Protein AF-A0A957TG80-F1 (afdb_monomer_lite)

Foldseek 3Di:
DAFQDQDWDWDWDWADDPPAQWTKIKIKTWPGAHHGFDWDWDDDPVQQKIKIFRQGGPAKTWIKMKMWIGGPVDIFIWIDTRDIAGNQKMKIDRHRVCPDQDPQADWIFMDRRVPPDGPDIDGTDGPD

Secondary structure (DSSP, 8-state):
-B-SSS---EEEEEE--TTSSEEEEEEEEEEE--TT-EEEEEEETTTTEEEEEEEE-SS-EEEEEEEEEEESS-EEEEEEEEEEE-TT-EEEEE-TT-----TT-EEEEEESSSSSS--EEEEEEE--

Radius of gyration: 14.53 Å; chains: 1; bounding box: 36×28×38 Å

Sequence (128 aa):
YETQADESPNIVIGVENPNAEADYYFEVQGADIQGGGIITVYLDTKAGDLLINAEQLNNEGFFNFYLSRITNDAEEEFSAEDIALQEGAIVYINYAEWTNANPNGMYFGVDLDGDGNIDDEYVVDDSQ

Structure (mmCIF, N/CA/C/O backbone):
data_AF-A0A957TG80-F1
#
_entry.id   AF-A0A957TG80-F1
#
loop_
_atom_site.group_PDB
_atom_site.id
_atom_site.type_symbol
_atom_site.label_atom_id
_atom_site.label_alt_id
_atom_site.label_comp_id
_atom_site.label_asym_id
_atom_site.label_entity_id
_atom_site.label_seq_id
_atom_site.pdbx_PDB_ins_code
_atom_site.Cartn_x
_atom_site.Cartn_y
_atom_site.Cartn_z
_atom_site.occupancy
_atom_site.B_iso_or_equiv
_atom_site.auth_seq_id
_atom_site.auth_comp_id
_atom_site.auth_asym_id
_atom_site.auth_atom_id
_atom_site.pdbx_PDB_model_num
ATOM 1 N N . TYR A 1 1 ? -10.423 8.706 2.742 1.00 68.69 1 TYR A N 1
ATOM 2 C CA . TYR A 1 1 ? -11.823 8.263 2.587 1.00 68.69 1 TYR A CA 1
ATOM 3 C C . TYR A 1 1 ? -12.456 8.265 3.966 1.00 68.69 1 TYR A C 1
ATOM 5 O O . TYR A 1 1 ? -11.790 7.849 4.902 1.00 68.69 1 TYR A O 1
ATOM 13 N N . GLU A 1 2 ? -13.684 8.764 4.099 1.00 68.44 2 GLU A N 1
ATOM 14 C CA . GLU A 1 2 ? -14.430 8.783 5.364 1.00 68.44 2 GLU A CA 1
ATOM 15 C C . GLU A 1 2 ? -15.841 8.255 5.090 1.00 68.44 2 GLU A C 1
ATOM 17 O O . GLU A 1 2 ? -16.511 8.737 4.173 1.00 68.44 2 GLU A O 1
ATOM 22 N N . THR A 1 3 ? -16.294 7.273 5.868 1.00 66.56 3 THR A N 1
ATOM 23 C CA . THR A 1 3 ? -17.663 6.748 5.797 1.00 66.56 3 THR A CA 1
ATOM 24 C C . THR A 1 3 ? -18.209 6.497 7.193 1.00 66.56 3 THR A C 1
ATOM 26 O O . THR A 1 3 ? -17.470 6.165 8.112 1.00 66.56 3 THR A O 1
ATOM 29 N N . GLN A 1 4 ? -19.518 6.659 7.354 1.00 70.75 4 GLN A N 1
ATOM 30 C CA . GLN A 1 4 ? -20.239 6.337 8.591 1.00 70.75 4 GLN A CA 1
ATOM 31 C C . GLN A 1 4 ? -20.972 4.989 8.491 1.00 70.75 4 GLN A C 1
ATOM 33 O O . GLN A 1 4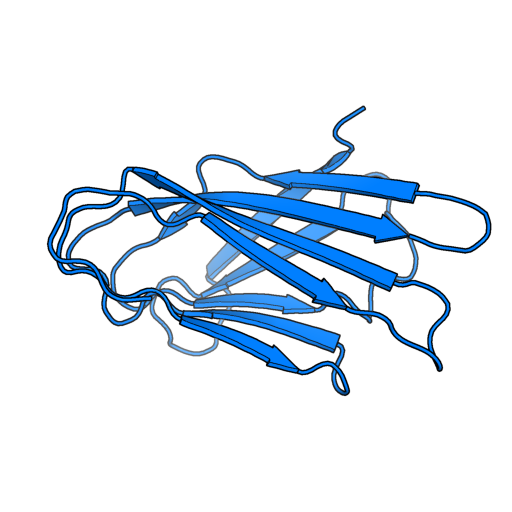 ? -21.592 4.557 9.458 1.00 70.75 4 GLN A O 1
ATOM 38 N N . ALA A 1 5 ? -20.949 4.355 7.315 1.00 71.88 5 ALA A N 1
ATOM 39 C CA . ALA A 1 5 ? -21.467 3.010 7.113 1.00 71.88 5 ALA A CA 1
ATOM 40 C C . ALA A 1 5 ? -20.385 1.978 7.446 1.00 71.88 5 ALA A C 1
ATOM 42 O O . ALA A 1 5 ? -19.199 2.265 7.286 1.00 71.88 5 ALA A O 1
ATOM 43 N N . ASP A 1 6 ? -20.798 0.774 7.839 1.00 72.19 6 ASP A N 1
ATOM 44 C CA . ASP A 1 6 ? -19.919 -0.401 7.910 1.00 72.19 6 ASP A CA 1
ATOM 45 C C . ASP A 1 6 ? -19.633 -0.901 6.479 1.00 72.19 6 ASP A C 1
ATOM 47 O O . ASP A 1 6 ? -20.082 -1.966 6.057 1.00 72.19 6 ASP A O 1
ATOM 51 N N . GLU A 1 7 ? -18.973 -0.054 5.688 1.00 72.25 7 GLU A N 1
ATOM 52 C CA . GLU A 1 7 ? -18.558 -0.325 4.316 1.00 72.25 7 GLU A CA 1
ATOM 53 C C . GLU A 1 7 ? -17.050 -0.149 4.192 1.00 72.25 7 GLU A C 1
ATOM 55 O O . GLU A 1 7 ? -16.499 0.934 4.420 1.00 72.25 7 GLU A O 1
ATOM 60 N N . SER A 1 8 ? -16.399 -1.212 3.745 1.00 80.44 8 SER A N 1
ATOM 61 C CA . SER A 1 8 ? -14.980 -1.200 3.451 1.00 80.44 8 SER A CA 1
ATOM 62 C C . SER A 1 8 ? -14.687 -0.423 2.158 1.00 80.44 8 SER A C 1
ATOM 64 O O . SER A 1 8 ? -15.306 -0.701 1.126 1.00 80.44 8 SER A O 1
ATOM 66 N N . PRO A 1 9 ? -13.753 0.546 2.160 1.00 85.19 9 PRO A N 1
ATOM 67 C CA . PRO A 1 9 ? -13.335 1.213 0.937 1.00 85.19 9 PRO A CA 1
ATOM 68 C C . PRO A 1 9 ? -12.618 0.258 -0.018 1.00 85.19 9 PRO A C 1
ATOM 70 O O . PRO A 1 9 ? -11.878 -0.623 0.407 1.00 85.19 9 PRO A O 1
ATOM 73 N N . ASN A 1 10 ? -12.752 0.528 -1.315 1.00 89.88 10 ASN A N 1
ATOM 74 C CA . ASN A 1 10 ? -11.783 0.108 -2.321 1.00 89.88 10 ASN A CA 1
ATOM 75 C C . ASN A 1 10 ? -11.170 1.373 -2.939 1.00 89.88 10 ASN A C 1
ATOM 77 O O . ASN A 1 10 ? -11.878 2.170 -3.564 1.00 89.88 10 ASN A O 1
ATOM 81 N N . ILE A 1 11 ? -9.878 1.590 -2.700 1.00 91.31 11 ILE A N 1
ATOM 82 C CA . ILE A 1 11 ? -9.119 2.725 -3.225 1.00 91.31 11 ILE A CA 1
ATOM 83 C C . ILE A 1 11 ? -8.205 2.205 -4.326 1.00 91.31 11 ILE A C 1
ATOM 85 O O . ILE A 1 11 ? -7.276 1.451 -4.059 1.00 91.31 11 ILE A O 1
ATOM 89 N N . VAL A 1 12 ? -8.451 2.668 -5.549 1.00 93.62 12 VAL A N 1
ATOM 90 C CA . VAL A 1 12 ? -7.681 2.290 -6.735 1.00 93.62 12 VAL A CA 1
ATOM 91 C C . VAL A 1 12 ? -6.856 3.475 -7.218 1.00 93.62 12 VAL A C 1
ATOM 93 O O . VAL A 1 12 ? -7.387 4.580 -7.380 1.00 93.62 12 VAL A O 1
ATOM 96 N N . ILE A 1 13 ? -5.566 3.252 -7.466 1.00 93.12 13 ILE A N 1
ATOM 97 C CA . ILE A 1 13 ? -4.627 4.288 -7.899 1.00 93.12 13 ILE A CA 1
ATOM 98 C C . ILE A 1 13 ? -3.782 3.763 -9.059 1.00 93.12 13 ILE A C 1
ATOM 100 O O . ILE A 1 13 ? -3.039 2.803 -8.906 1.00 93.12 13 ILE A O 1
ATOM 104 N N . GLY A 1 14 ? -3.863 4.430 -10.211 1.00 91.81 14 GLY A N 1
ATOM 105 C CA . GLY A 1 14 ? -2.968 4.197 -11.345 1.00 91.81 14 GLY A CA 1
ATOM 106 C C . GLY A 1 14 ? -1.912 5.295 -11.443 1.00 91.81 14 GLY A C 1
ATOM 107 O O . GLY A 1 14 ? -2.238 6.482 -11.345 1.00 91.81 14 GLY A O 1
ATOM 108 N N . VAL A 1 15 ? -0.660 4.904 -11.654 1.00 89.75 15 VAL A N 1
ATOM 109 C CA . VAL A 1 15 ? 0.498 5.789 -11.776 1.00 89.75 15 VAL A CA 1
ATOM 110 C C . VAL A 1 15 ? 1.209 5.497 -13.088 1.00 89.75 15 VAL A C 1
ATOM 112 O O . VAL A 1 15 ? 1.886 4.483 -13.226 1.00 89.75 15 VAL A O 1
ATOM 115 N N . GLU A 1 16 ? 1.075 6.425 -14.033 1.00 87.62 16 GLU A N 1
ATOM 116 C CA . GLU A 1 16 ? 1.920 6.465 -15.226 1.00 87.62 16 GLU A CA 1
ATOM 117 C C . GLU A 1 16 ? 3.209 7.219 -14.886 1.00 87.62 16 GLU A C 1
ATOM 119 O O . GLU A 1 16 ? 3.163 8.378 -14.449 1.00 87.62 16 GLU A O 1
ATOM 124 N N . ASN A 1 17 ? 4.360 6.584 -15.096 1.00 77.62 17 ASN A N 1
ATOM 125 C CA . ASN A 1 17 ? 5.660 7.190 -14.837 1.00 77.62 17 ASN A CA 1
ATOM 126 C C . ASN A 1 17 ? 6.426 7.400 -16.148 1.00 77.62 17 ASN A C 1
ATOM 128 O O . ASN A 1 17 ? 7.275 6.590 -16.514 1.00 77.62 17 ASN A O 1
ATOM 132 N N . PRO A 1 18 ? 6.253 8.552 -16.826 1.00 74.19 18 PRO A N 1
ATOM 133 C CA . PRO A 1 18 ? 6.839 8.787 -18.150 1.00 74.19 18 PRO A CA 1
ATOM 134 C C . PRO A 1 18 ? 8.377 8.819 -18.170 1.00 74.19 18 PRO A C 1
ATOM 136 O O . PRO A 1 18 ? 8.976 8.847 -19.243 1.00 74.19 18 PRO A O 1
ATOM 139 N N . ASN A 1 19 ? 9.023 8.867 -17.000 1.00 74.31 19 ASN A N 1
ATOM 140 C CA . ASN A 1 19 ? 10.480 8.863 -16.852 1.00 74.31 19 ASN A CA 1
ATOM 141 C C . ASN A 1 19 ? 11.011 7.619 -16.113 1.00 74.31 19 ASN A C 1
ATOM 143 O O . ASN A 1 19 ? 12.187 7.613 -15.749 1.00 74.31 19 ASN A O 1
ATOM 147 N N . ALA A 1 20 ? 10.175 6.609 -15.857 1.00 76.31 20 ALA A N 1
ATOM 148 C CA . ALA A 1 20 ? 10.583 5.345 -15.248 1.00 76.31 20 ALA A CA 1
ATOM 149 C C . ALA A 1 20 ? 10.375 4.178 -16.225 1.00 76.31 20 ALA A C 1
ATOM 151 O O . ALA A 1 20 ? 9.770 4.332 -17.282 1.00 76.31 20 ALA A O 1
ATOM 152 N N . GLU A 1 21 ? 10.911 3.009 -15.878 1.00 82.00 21 GLU A N 1
ATOM 153 C CA . GLU A 1 21 ? 10.794 1.798 -16.703 1.00 82.00 21 GLU A CA 1
ATOM 154 C C . GLU A 1 21 ? 9.450 1.073 -16.537 1.00 82.00 21 GLU A C 1
ATOM 156 O O . GLU A 1 21 ? 9.146 0.179 -17.328 1.00 82.00 21 GLU A O 1
ATOM 161 N N . ALA A 1 22 ? 8.668 1.444 -15.518 1.00 86.31 22 ALA A N 1
ATOM 162 C CA . ALA A 1 22 ? 7.411 0.799 -15.175 1.00 86.31 22 ALA A CA 1
ATOM 163 C C . ALA A 1 22 ? 6.328 1.805 -14.765 1.00 86.31 22 ALA A C 1
ATOM 165 O O . ALA A 1 22 ? 6.610 2.789 -14.070 1.00 86.31 22 ALA A O 1
ATOM 166 N N . ASP A 1 23 ? 5.098 1.479 -15.139 1.00 90.31 23 ASP A N 1
ATOM 167 C CA . ASP A 1 23 ? 3.865 2.022 -14.587 1.00 90.31 23 ASP A CA 1
ATOM 168 C C . ASP A 1 23 ? 3.381 1.132 -13.435 1.00 90.31 23 ASP A C 1
ATOM 170 O O . ASP A 1 23 ? 3.737 -0.048 -13.343 1.00 90.31 23 ASP A O 1
ATOM 174 N N . TYR A 1 24 ? 2.570 1.704 -12.548 1.00 89.94 24 TYR A N 1
ATOM 175 C CA . TYR A 1 24 ? 2.087 1.010 -11.358 1.00 89.94 24 TYR A CA 1
ATOM 176 C C . TYR A 1 24 ? 0.581 1.162 -11.196 1.00 89.94 24 TYR A C 1
ATOM 178 O O . TYR A 1 24 ? 0.011 2.225 -11.449 1.00 89.94 24 TYR A O 1
ATOM 186 N N . TYR A 1 25 ? -0.057 0.102 -10.726 1.00 92.44 25 TYR A N 1
ATOM 187 C CA . TYR A 1 25 ? -1.465 0.079 -10.367 1.00 92.44 25 TYR A CA 1
ATOM 188 C C . TYR A 1 25 ? -1.600 -0.492 -8.961 1.00 92.44 25 TYR A C 1
ATOM 190 O O . TYR A 1 25 ? -1.030 -1.536 -8.673 1.00 92.44 25 TYR A O 1
ATOM 198 N N . PHE A 1 26 ? -2.327 0.198 -8.089 1.00 92.50 26 PHE A N 1
ATOM 199 C CA . PHE A 1 26 ? -2.511 -0.179 -6.693 1.00 92.50 26 PHE A CA 1
ATOM 200 C C . PHE A 1 26 ? -3.996 -0.310 -6.379 1.00 92.50 26 PHE A C 1
ATOM 202 O O . PHE A 1 26 ? -4.777 0.581 -6.732 1.00 92.50 26 PHE A O 1
ATOM 209 N N . GLU A 1 27 ? -4.364 -1.346 -5.631 1.00 93.56 27 GLU A N 1
ATOM 210 C CA . GLU A 1 27 ? -5.657 -1.425 -4.954 1.00 93.56 27 GLU A CA 1
ATOM 211 C C . GLU A 1 27 ? -5.456 -1.616 -3.453 1.00 93.56 27 GLU A C 1
ATOM 213 O O . GLU A 1 27 ? -4.793 -2.551 -3.008 1.00 93.56 27 GLU A O 1
ATOM 218 N N . VAL A 1 28 ? -6.064 -0.731 -2.666 1.00 91.38 28 VAL A N 1
ATOM 219 C CA . VAL A 1 28 ? -6.177 -0.862 -1.213 1.00 91.38 28 VAL A CA 1
ATOM 220 C C . VAL A 1 28 ? -7.635 -1.164 -0.908 1.00 91.38 28 VAL A C 1
ATOM 222 O O . VAL A 1 28 ? -8.498 -0.283 -1.003 1.00 91.38 28 VAL A O 1
ATOM 225 N N . GLN A 1 29 ? -7.912 -2.417 -0.570 1.00 90.81 29 GLN A N 1
ATOM 226 C CA . GLN A 1 29 ? -9.253 -2.904 -0.287 1.00 90.81 29 GLN A CA 1
ATOM 227 C C . GLN A 1 29 ? -9.398 -3.149 1.210 1.00 90.81 29 GLN A C 1
ATOM 229 O O . GLN A 1 29 ? -8.634 -3.902 1.801 1.00 90.81 29 GLN A O 1
ATOM 234 N N . GLY A 1 30 ? -10.402 -2.551 1.837 1.00 86.81 30 GLY A N 1
ATOM 235 C CA . GLY A 1 30 ? -10.815 -3.000 3.156 1.00 86.81 30 GLY A CA 1
ATOM 236 C C . GLY A 1 30 ? -11.518 -4.354 3.055 1.00 86.81 30 GLY A C 1
ATOM 237 O O . GLY A 1 30 ? -12.456 -4.512 2.272 1.00 86.81 30 GLY A O 1
ATOM 238 N N . ALA A 1 31 ? -11.089 -5.322 3.853 1.00 84.50 31 ALA A N 1
ATOM 239 C CA . ALA A 1 31 ? -11.749 -6.614 3.996 1.00 84.50 31 ALA A CA 1
ATOM 240 C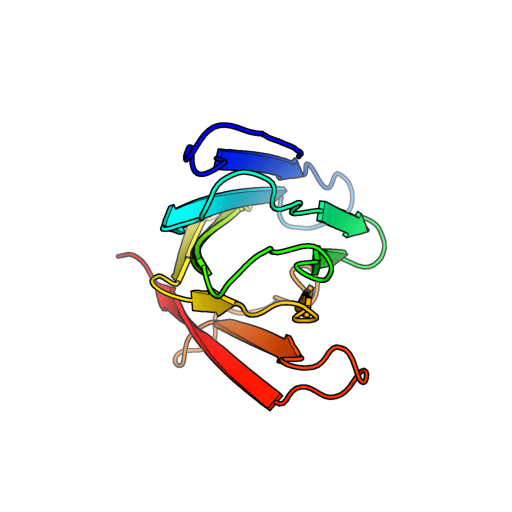 C . ALA A 1 31 ? -12.804 -6.565 5.115 1.00 84.50 31 ALA A C 1
ATOM 242 O O . ALA A 1 31 ? -13.950 -6.956 4.896 1.00 84.50 31 ALA A O 1
ATOM 243 N N . ASP A 1 32 ? -12.450 -5.997 6.270 1.00 84.75 32 ASP A N 1
ATOM 244 C CA . ASP A 1 32 ? -13.344 -5.816 7.421 1.00 84.75 32 ASP A CA 1
ATOM 245 C C . ASP A 1 32 ? -12.966 -4.536 8.172 1.00 84.75 32 ASP A C 1
ATOM 247 O O . ASP A 1 32 ? -11.888 -4.452 8.761 1.00 84.75 32 ASP A O 1
ATOM 251 N N . ILE A 1 33 ? -13.812 -3.507 8.085 1.00 82.69 33 ILE A N 1
ATOM 252 C CA . ILE A 1 33 ? -13.579 -2.199 8.702 1.00 82.69 33 ILE A CA 1
ATOM 253 C C . ILE A 1 33 ? -14.886 -1.694 9.297 1.00 82.69 33 ILE A C 1
ATOM 255 O O . ILE A 1 33 ? -15.909 -1.592 8.617 1.00 82.69 33 ILE A O 1
ATOM 259 N N . GLN A 1 34 ? -14.831 -1.308 10.568 1.00 83.69 34 GLN A N 1
ATOM 260 C CA . GLN A 1 34 ? -15.961 -0.680 11.235 1.00 83.69 34 GLN A CA 1
ATOM 261 C C . GLN A 1 34 ? -16.193 0.753 10.731 1.00 83.69 34 GLN A C 1
ATOM 263 O O . GLN A 1 34 ? -15.253 1.530 10.536 1.00 83.69 34 GLN A O 1
ATOM 268 N N . GLY A 1 35 ? -17.465 1.139 10.605 1.00 82.94 35 GLY A N 1
ATOM 269 C CA . GLY A 1 35 ? -17.862 2.485 10.219 1.00 82.94 35 GLY A CA 1
ATOM 270 C C . GLY A 1 35 ? -17.323 3.592 11.133 1.00 82.94 35 GLY A C 1
ATOM 271 O O . GLY A 1 35 ? -17.075 3.423 12.334 1.00 82.94 35 GLY A O 1
ATOM 272 N N . GLY A 1 36 ? -17.159 4.773 10.540 1.00 80.19 36 GLY A N 1
ATOM 273 C CA . GLY A 1 36 ? -16.670 5.986 11.191 1.00 80.19 36 GLY A CA 1
ATOM 274 C C . GLY A 1 36 ? -15.147 6.120 11.233 1.00 80.19 36 GLY A C 1
ATOM 275 O O . GLY A 1 36 ? -14.676 7.146 11.716 1.00 80.19 36 GLY A O 1
ATOM 276 N N . GLY A 1 37 ? -14.395 5.115 10.772 1.00 83.00 37 GLY A N 1
ATOM 277 C CA . GLY A 1 37 ? -12.944 5.199 10.616 1.00 83.00 37 GLY A CA 1
ATOM 278 C C . GLY A 1 37 ? -12.534 5.958 9.349 1.00 83.00 37 GLY A C 1
ATOM 279 O O . GLY A 1 37 ? -13.290 6.032 8.372 1.00 83.00 37 GLY A O 1
ATOM 280 N N . ILE A 1 38 ? -11.322 6.509 9.354 1.00 85.81 38 ILE A N 1
ATOM 281 C CA . ILE A 1 38 ? -10.718 7.203 8.213 1.00 85.81 38 ILE A CA 1
ATOM 282 C C . ILE A 1 38 ? -9.443 6.4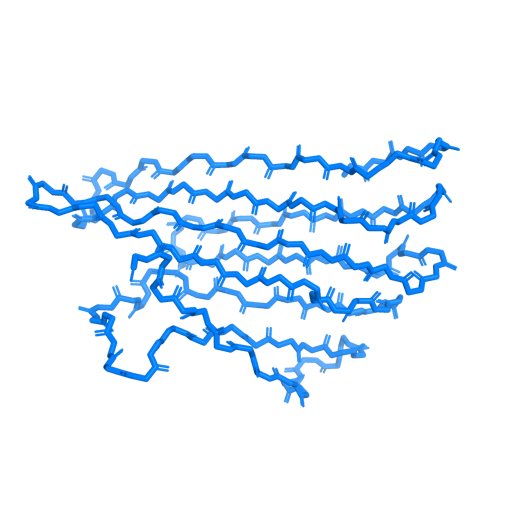76 7.801 1.00 85.81 38 ILE A C 1
ATOM 284 O O . ILE A 1 38 ? -8.559 6.224 8.615 1.00 85.81 38 ILE A O 1
ATOM 288 N N . ILE A 1 39 ? -9.345 6.207 6.499 1.00 87.38 39 ILE A N 1
ATOM 289 C CA . ILE A 1 39 ? -8.120 5.738 5.851 1.00 87.38 39 ILE A CA 1
ATOM 290 C C . ILE A 1 39 ? -7.654 6.796 4.866 1.00 87.38 39 ILE A C 1
ATOM 292 O O . ILE A 1 39 ? -8.436 7.280 4.029 1.00 87.38 39 ILE A O 1
ATOM 296 N N . THR A 1 40 ? -6.372 7.137 4.947 1.00 90.31 40 THR A N 1
ATOM 297 C CA . THR A 1 40 ? -5.738 8.083 4.030 1.00 90.31 40 THR A CA 1
ATOM 298 C C . THR A 1 40 ? -4.611 7.398 3.282 1.00 90.31 40 THR A C 1
ATOM 300 O O . THR A 1 40 ? -3.709 6.842 3.892 1.00 90.31 40 THR A O 1
ATOM 303 N N . VAL A 1 41 ? -4.655 7.462 1.952 1.00 91.44 41 VAL A N 1
ATOM 304 C CA . VAL A 1 41 ? -3.568 6.978 1.100 1.00 91.44 41 VAL A CA 1
ATOM 305 C C . VAL A 1 41 ? -2.809 8.184 0.568 1.00 91.44 41 VAL A C 1
ATOM 307 O O . VAL A 1 41 ? -3.399 9.067 -0.062 1.00 91.44 41 VAL A O 1
ATOM 310 N N . TYR A 1 42 ? -1.510 8.227 0.839 1.00 93.38 42 TYR A N 1
ATOM 311 C CA . TYR A 1 42 ? -0.589 9.227 0.321 1.00 93.38 42 TYR A CA 1
ATOM 312 C C . TYR A 1 42 ? 0.275 8.592 -0.762 1.00 93.38 42 TYR A C 1
ATOM 314 O O . TYR A 1 42 ? 0.785 7.492 -0.589 1.00 93.38 42 TYR A O 1
ATOM 322 N N . LEU A 1 43 ? 0.442 9.302 -1.873 1.00 91.44 43 LEU A N 1
ATOM 323 C CA . LEU A 1 43 ? 1.272 8.867 -2.988 1.00 91.44 43 LEU A CA 1
ATOM 324 C C . LEU A 1 43 ? 2.285 9.965 -3.316 1.00 91.44 43 LEU A C 1
ATOM 326 O O . LEU A 1 43 ? 1.897 11.065 -3.721 1.00 91.44 43 LEU A O 1
ATOM 330 N N . ASP A 1 44 ? 3.572 9.651 -3.191 1.00 90.94 44 ASP A N 1
ATOM 331 C CA . ASP A 1 44 ? 4.669 10.462 -3.711 1.00 90.94 44 ASP A CA 1
ATOM 332 C C . ASP A 1 44 ? 5.256 9.778 -4.949 1.00 90.94 44 ASP A C 1
ATOM 334 O O . ASP A 1 44 ? 6.080 8.871 -4.872 1.00 90.94 44 ASP A O 1
ATOM 338 N N . THR A 1 45 ? 4.830 10.233 -6.125 1.00 86.75 45 THR A N 1
ATOM 339 C CA . THR A 1 45 ? 5.296 9.704 -7.415 1.00 86.75 45 THR A CA 1
ATOM 340 C C . THR A 1 45 ? 6.733 10.069 -7.758 1.00 86.75 45 THR A C 1
ATOM 342 O O . THR A 1 45 ? 7.318 9.468 -8.654 1.00 86.75 45 THR A O 1
ATOM 345 N N . LYS A 1 46 ? 7.328 11.052 -7.073 1.00 84.50 46 LYS A N 1
ATOM 346 C CA . LYS A 1 46 ? 8.724 11.439 -7.306 1.00 84.50 46 LYS A CA 1
ATOM 347 C C . LYS A 1 46 ? 9.679 10.616 -6.462 1.00 84.50 46 LYS A C 1
ATOM 349 O O . LYS A 1 46 ? 10.751 10.276 -6.953 1.00 84.50 46 LYS A O 1
ATOM 354 N N . ALA A 1 47 ? 9.311 10.369 -5.207 1.00 85.25 47 ALA A N 1
ATOM 355 C CA . ALA A 1 47 ? 10.069 9.509 -4.307 1.00 85.25 47 ALA A CA 1
ATOM 356 C C . ALA A 1 47 ? 9.814 8.022 -4.590 1.00 85.25 47 ALA A C 1
ATOM 358 O O . ALA A 1 47 ? 10.704 7.205 -4.379 1.00 85.25 47 ALA A O 1
ATOM 359 N N . GLY A 1 48 ? 8.643 7.695 -5.148 1.00 86.25 48 GLY A N 1
ATOM 360 C CA . GLY A 1 48 ? 8.247 6.317 -5.396 1.00 86.25 48 GLY A CA 1
ATOM 361 C C . GLY A 1 48 ? 7.631 5.644 -4.182 1.00 86.25 48 GLY A C 1
ATOM 362 O O . GLY A 1 48 ? 7.833 4.449 -3.997 1.00 86.25 48 GLY A O 1
ATOM 363 N N . ASP A 1 49 ? 6.908 6.410 -3.367 1.00 88.50 49 ASP A N 1
ATOM 364 C CA . ASP A 1 49 ? 6.346 5.955 -2.100 1.00 88.50 49 ASP A CA 1
ATOM 365 C C . ASP A 1 49 ? 4.819 5.978 -2.133 1.00 88.50 49 ASP A C 1
ATOM 367 O O . ASP A 1 49 ? 4.199 6.952 -2.578 1.00 88.50 49 ASP A O 1
ATOM 371 N N . LEU A 1 50 ? 4.209 4.909 -1.632 1.00 91.12 50 LEU A N 1
ATOM 372 C CA . LEU A 1 50 ? 2.804 4.841 -1.262 1.00 91.12 50 LEU A CA 1
ATOM 373 C C . LEU A 1 50 ? 2.720 4.579 0.242 1.00 91.12 50 LEU A C 1
ATOM 375 O O . LEU A 1 50 ? 3.422 3.727 0.782 1.00 91.12 50 LEU A O 1
ATOM 379 N N . LEU A 1 51 ? 1.868 5.337 0.921 1.00 92.19 51 LEU A N 1
ATOM 380 C CA . LEU A 1 51 ? 1.683 5.249 2.362 1.00 92.19 51 LEU A CA 1
ATOM 381 C C . LEU A 1 51 ? 0.200 5.123 2.680 1.00 92.19 51 LEU A C 1
ATOM 383 O O . LEU A 1 51 ? -0.606 5.928 2.207 1.00 92.19 51 LEU A O 1
ATOM 387 N N . ILE A 1 52 ? -0.154 4.126 3.485 1.00 91.69 52 ILE A N 1
ATOM 388 C CA . ILE A 1 52 ? -1.521 3.915 3.973 1.00 91.69 52 ILE A CA 1
ATOM 389 C C . ILE A 1 52 ? -1.530 4.297 5.447 1.00 91.69 52 ILE A C 1
ATOM 391 O O . ILE A 1 52 ? -0.871 3.661 6.260 1.00 91.69 52 ILE A O 1
ATOM 395 N N . ASN A 1 53 ? -2.254 5.359 5.777 1.00 91.56 53 ASN A N 1
ATOM 396 C CA . ASN A 1 53 ? -2.360 5.886 7.129 1.00 91.56 53 ASN A CA 1
ATOM 397 C C . ASN A 1 53 ? -3.716 5.494 7.734 1.00 91.56 53 ASN A C 1
ATOM 399 O O . ASN A 1 53 ? -4.772 5.827 7.173 1.00 91.56 53 ASN A O 1
ATOM 403 N N . ALA A 1 54 ? -3.645 4.806 8.873 1.00 90.62 54 ALA A N 1
ATOM 404 C CA . ALA A 1 54 ? -4.761 4.301 9.663 1.00 90.62 54 ALA A CA 1
ATOM 405 C C . ALA A 1 54 ? -4.857 4.961 11.056 1.00 90.62 54 ALA A C 1
ATOM 407 O O . ALA A 1 54 ? -5.501 4.427 11.959 1.00 90.62 54 ALA A O 1
ATOM 408 N N . GLU A 1 55 ? -4.285 6.158 11.239 1.00 89.12 55 GLU A N 1
ATOM 409 C CA . GLU A 1 55 ? -4.316 6.923 12.502 1.00 89.12 55 GLU A CA 1
ATOM 410 C C . GLU A 1 55 ? -5.723 7.190 13.044 1.00 89.12 55 GLU A C 1
ATOM 412 O O . GLU A 1 55 ? -5.884 7.502 14.217 1.00 89.12 55 GLU A O 1
ATOM 417 N N . GLN A 1 56 ? -6.739 7.127 12.187 1.00 89.06 56 GLN A N 1
ATOM 418 C CA . GLN A 1 56 ? -8.115 7.483 12.518 1.00 89.06 56 GLN A CA 1
ATOM 419 C C . GLN A 1 56 ? -9.078 6.309 12.309 1.00 89.06 56 GLN A C 1
ATOM 421 O O . GLN A 1 56 ? -10.254 6.511 11.997 1.00 89.06 56 GLN A O 1
ATOM 426 N N . LEU A 1 57 ? -8.597 5.073 12.451 1.00 87.88 57 LEU A N 1
ATOM 427 C CA . LEU A 1 57 ? -9.475 3.913 12.578 1.00 87.88 57 LEU A CA 1
ATOM 428 C C . LEU A 1 57 ? -10.162 3.892 13.949 1.00 87.88 57 LEU A C 1
ATOM 430 O O . LEU A 1 57 ? -9.582 4.273 14.956 1.00 87.88 57 LEU A O 1
ATOM 434 N N . ASN A 1 58 ? -11.408 3.415 13.994 1.00 85.38 58 ASN A N 1
ATOM 435 C CA . ASN A 1 58 ? -12.160 3.301 15.250 1.00 85.38 58 ASN A CA 1
ATOM 436 C C . ASN A 1 58 ? -11.897 1.989 16.004 1.00 85.38 58 ASN A C 1
ATOM 438 O O . ASN A 1 58 ? -12.239 1.898 17.180 1.00 85.38 58 ASN A O 1
ATOM 442 N N . ASN A 1 59 ? -11.372 0.975 15.312 1.00 84.94 59 ASN A N 1
ATOM 443 C CA . ASN A 1 59 ? -10.997 -0.350 15.808 1.00 84.94 59 ASN A CA 1
ATOM 444 C C . ASN A 1 59 ? -10.018 -0.990 14.810 1.00 84.94 59 ASN A C 1
ATOM 446 O O . ASN A 1 59 ? -9.817 -0.451 13.721 1.00 84.94 59 ASN A O 1
ATOM 450 N N . GLU A 1 60 ? -9.445 -2.139 15.174 1.00 89.50 60 GLU A N 1
ATOM 451 C CA . GLU A 1 60 ? -8.697 -2.979 14.235 1.00 89.50 60 GLU A CA 1
ATOM 452 C C . GLU A 1 60 ? -9.536 -3.263 12.980 1.00 89.50 60 GLU A C 1
ATOM 454 O O . GLU A 1 60 ? -10.736 -3.544 13.074 1.00 89.50 60 GLU A O 1
ATOM 459 N N . GLY A 1 61 ? -8.900 -3.160 11.816 1.00 88.62 61 GLY A N 1
ATOM 460 C CA . GLY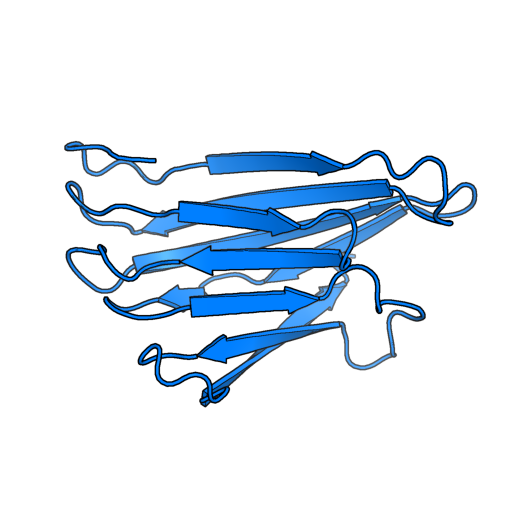 A 1 61 ? -9.483 -3.513 10.532 1.00 88.62 61 GLY A CA 1
ATOM 461 C C . GLY A 1 61 ? -8.517 -4.336 9.692 1.00 88.62 61 GLY A C 1
ATOM 462 O O . GLY A 1 61 ? -7.302 -4.261 9.872 1.00 88.62 61 GLY A O 1
ATOM 463 N N . PHE A 1 62 ? -9.067 -5.107 8.761 1.00 90.00 62 PHE A N 1
ATOM 464 C CA . PHE A 1 62 ? -8.302 -5.957 7.852 1.00 90.00 62 PHE A CA 1
ATOM 465 C C . PHE A 1 62 ? -8.305 -5.375 6.449 1.00 90.00 62 PHE A C 1
ATOM 467 O O . PHE A 1 62 ? -9.341 -4.912 5.959 1.00 90.00 62 PHE A O 1
ATOM 474 N N . PHE A 1 63 ? -7.147 -5.419 5.800 1.00 90.06 63 PHE A N 1
ATOM 475 C CA . PHE A 1 63 ? -6.926 -4.845 4.482 1.00 90.06 63 PHE A CA 1
ATOM 476 C C . PHE A 1 63 ? -6.250 -5.846 3.558 1.00 90.06 63 PHE A C 1
ATOM 478 O O . PHE A 1 63 ? -5.357 -6.586 3.962 1.00 90.06 63 PHE A O 1
ATOM 485 N N . ASN A 1 64 ? -6.642 -5.794 2.292 1.00 90.44 64 ASN A N 1
ATOM 486 C CA . ASN A 1 64 ? -5.958 -6.461 1.203 1.00 90.44 64 ASN A CA 1
ATOM 487 C C . ASN A 1 64 ? -5.294 -5.397 0.334 1.00 90.44 64 ASN A C 1
ATOM 489 O O . ASN A 1 64 ? -5.889 -4.361 0.014 1.00 90.44 64 ASN A O 1
ATOM 493 N N . PHE A 1 65 ? -4.058 -5.663 -0.047 1.00 90.00 65 PHE A N 1
ATOM 494 C CA . PHE A 1 65 ? -3.259 -4.823 -0.911 1.00 90.00 65 PHE A CA 1
ATOM 495 C C . PHE A 1 65 ? -2.946 -5.579 -2.193 1.00 90.00 65 PHE A C 1
ATOM 497 O O . PHE A 1 65 ? -2.461 -6.708 -2.146 1.00 90.00 65 PHE A O 1
ATOM 504 N N . TYR A 1 66 ? -3.203 -4.935 -3.325 1.00 90.12 66 TYR A N 1
ATOM 505 C CA . TYR A 1 66 ? -2.868 -5.443 -4.646 1.00 90.12 66 TYR A CA 1
ATOM 506 C C . TYR A 1 66 ? -2.017 -4.429 -5.385 1.00 90.12 66 TYR A C 1
ATOM 508 O O . TYR A 1 66 ? -2.215 -3.215 -5.273 1.00 90.12 66 TYR A O 1
ATOM 516 N N . LEU A 1 67 ? -1.100 -4.949 -6.182 1.00 88.50 67 LEU A N 1
ATOM 517 C CA . LEU A 1 67 ? -0.172 -4.180 -6.976 1.00 88.50 67 LEU A CA 1
ATOM 518 C C . LEU A 1 67 ? 0.032 -4.856 -8.326 1.00 88.50 67 LEU A C 1
ATOM 520 O O . LEU A 1 67 ? 0.403 -6.023 -8.370 1.00 88.50 67 LEU A O 1
ATOM 524 N N . SER A 1 68 ? -0.041 -4.079 -9.399 1.00 89.25 68 SER A N 1
ATOM 525 C CA . SER A 1 68 ? 0.501 -4.468 -10.700 1.00 89.25 68 SER A CA 1
ATOM 526 C C . SER A 1 68 ? 1.658 -3.545 -11.073 1.00 89.25 68 SER A C 1
ATOM 528 O O . SER A 1 68 ? 1.512 -2.318 -11.067 1.00 89.25 68 SER A O 1
ATOM 530 N N . ARG A 1 69 ? 2.812 -4.127 -11.410 1.00 88.12 69 ARG A N 1
ATOM 531 C CA . ARG A 1 69 ? 3.962 -3.437 -12.010 1.00 88.12 69 ARG A CA 1
ATOM 532 C C . ARG A 1 69 ? 3.988 -3.755 -13.499 1.00 88.12 69 ARG A C 1
ATOM 534 O O . ARG A 1 69 ? 4.113 -4.912 -13.889 1.00 88.12 69 ARG A O 1
ATOM 541 N N . ILE A 1 70 ? 3.894 -2.724 -14.329 1.00 88.75 70 ILE A N 1
ATOM 542 C CA . ILE A 1 70 ? 3.714 -2.869 -15.774 1.00 88.75 70 ILE A CA 1
ATOM 543 C C . ILE A 1 70 ? 4.903 -2.229 -16.481 1.00 88.75 70 ILE A C 1
ATOM 545 O O . ILE A 1 70 ? 5.115 -1.024 -16.403 1.00 88.75 70 ILE A O 1
ATOM 549 N N . THR A 1 71 ? 5.683 -3.033 -17.190 1.00 88.00 71 THR A N 1
ATOM 550 C CA . THR A 1 71 ? 6.782 -2.586 -18.056 1.00 88.00 71 THR A CA 1
ATOM 551 C C . THR A 1 71 ? 6.417 -2.808 -19.523 1.00 88.00 71 THR A C 1
ATOM 553 O O . THR A 1 71 ? 5.381 -3.382 -19.848 1.00 88.00 71 THR A O 1
ATOM 556 N N . ASN A 1 72 ? 7.301 -2.417 -20.443 1.00 87.06 72 ASN A N 1
ATOM 557 C CA . ASN A 1 72 ? 7.109 -2.717 -21.867 1.00 87.06 72 ASN A CA 1
ATOM 558 C C . ASN A 1 72 ? 7.128 -4.223 -22.191 1.00 87.06 72 ASN A C 1
ATOM 560 O O . ASN A 1 72 ? 6.585 -4.621 -23.222 1.00 87.06 72 ASN A O 1
ATOM 564 N N . ASP A 1 73 ? 7.768 -5.038 -21.347 1.00 88.50 73 ASP A N 1
ATOM 565 C CA . ASP A 1 73 ? 8.051 -6.449 -21.635 1.00 88.50 73 ASP A CA 1
ATOM 566 C C . ASP A 1 73 ? 7.295 -7.424 -20.715 1.00 88.50 73 ASP A C 1
ATOM 568 O O . ASP A 1 73 ? 7.204 -8.613 -21.031 1.00 88.50 73 ASP A O 1
ATOM 572 N N . ALA A 1 74 ? 6.769 -6.945 -19.586 1.00 85.81 74 ALA A N 1
ATOM 573 C CA . ALA A 1 74 ? 6.154 -7.766 -18.548 1.00 85.81 74 ALA A CA 1
ATOM 574 C C . ALA A 1 74 ? 5.123 -6.988 -17.721 1.00 85.81 74 ALA A C 1
ATOM 576 O O . ALA A 1 74 ? 5.277 -5.786 -17.500 1.00 85.81 74 ALA A O 1
ATOM 577 N N . GLU A 1 75 ? 4.134 -7.721 -17.219 1.00 88.12 75 GLU A N 1
ATOM 578 C CA . GLU A 1 75 ? 3.203 -7.311 -16.172 1.00 88.12 75 GLU A CA 1
ATOM 579 C C . GLU A 1 75 ? 3.356 -8.304 -15.017 1.00 88.12 75 GLU A C 1
ATOM 581 O O . GLU A 1 75 ? 3.332 -9.516 -15.236 1.00 88.12 75 GLU A O 1
ATOM 586 N N . GLU A 1 76 ? 3.596 -7.782 -13.821 1.00 85.00 76 GLU A N 1
ATOM 587 C CA . GLU A 1 76 ? 3.824 -8.552 -12.599 1.00 85.00 76 GLU A CA 1
ATOM 588 C C . GLU A 1 76 ? 2.764 -8.145 -11.573 1.00 85.00 76 GLU A C 1
ATOM 590 O O . GLU A 1 76 ? 2.580 -6.949 -11.331 1.00 85.00 76 GLU A O 1
ATOM 595 N N . GLU A 1 77 ? 2.074 -9.118 -10.978 1.00 85.75 77 GLU A N 1
ATOM 596 C CA . GLU A 1 77 ? 0.967 -8.895 -10.045 1.00 85.75 77 GLU A CA 1
ATOM 597 C C . GLU A 1 77 ? 1.306 -9.457 -8.665 1.00 85.75 77 GLU A C 1
ATOM 599 O O . GLU A 1 77 ? 1.626 -10.637 -8.512 1.00 85.75 77 GLU A O 1
ATOM 604 N N . PHE A 1 78 ? 1.177 -8.613 -7.650 1.00 83.31 78 PHE A N 1
ATOM 605 C CA . PHE A 1 78 ? 1.497 -8.925 -6.269 1.00 83.31 78 PHE A CA 1
ATOM 606 C C . PHE A 1 78 ? 0.285 -8.650 -5.388 1.00 83.31 78 PHE A C 1
ATOM 608 O O . PHE A 1 78 ? -0.391 -7.629 -5.546 1.00 83.31 78 PHE A O 1
ATOM 615 N N . SER A 1 79 ? 0.042 -9.531 -4.423 1.00 86.06 79 SER A N 1
ATOM 616 C CA . SER A 1 79 ? -0.995 -9.324 -3.413 1.00 86.06 79 SER A CA 1
ATOM 617 C C . SER A 1 79 ? -0.532 -9.670 -2.007 1.00 86.06 79 SER A C 1
ATOM 619 O O . SER A 1 79 ? 0.243 -10.607 -1.804 1.00 86.06 79 SER A O 1
ATOM 621 N N . ALA A 1 80 ? -1.075 -8.955 -1.034 1.00 84.81 80 ALA A N 1
ATOM 622 C CA . ALA A 1 80 ? -1.086 -9.403 0.342 1.00 84.81 80 ALA A CA 1
ATOM 623 C C . ALA A 1 80 ? -2.455 -9.179 0.954 1.00 84.81 80 ALA A C 1
ATOM 625 O O . ALA A 1 80 ? -3.089 -8.146 0.742 1.00 84.81 80 ALA A O 1
ATOM 626 N N . GLU A 1 81 ? -2.891 -10.156 1.725 1.00 88.19 81 GLU A N 1
ATOM 627 C CA . GLU A 1 81 ? -4.239 -10.218 2.259 1.00 88.19 81 GLU A CA 1
ATOM 628 C C . GLU A 1 81 ? -4.206 -10.255 3.782 1.00 88.19 81 GLU A C 1
ATOM 630 O O . GLU A 1 81 ? -3.182 -10.584 4.386 1.00 88.19 81 GLU A O 1
ATOM 635 N N . ASP A 1 82 ? -5.342 -9.919 4.389 1.00 88.50 82 ASP A N 1
ATOM 636 C CA . ASP A 1 82 ? -5.553 -9.965 5.835 1.00 88.50 82 ASP A CA 1
ATOM 637 C C . ASP A 1 82 ? -4.518 -9.148 6.639 1.00 88.50 82 ASP A C 1
ATOM 639 O O . ASP A 1 82 ? -4.170 -9.498 7.769 1.00 88.50 82 ASP A O 1
ATOM 643 N N . ILE A 1 83 ? -4.049 -8.022 6.084 1.00 87.25 83 ILE A N 1
ATOM 644 C CA . ILE A 1 83 ? -3.175 -7.075 6.788 1.00 87.25 83 ILE A CA 1
ATOM 645 C C . ILE A 1 83 ? -3.992 -6.432 7.911 1.00 87.25 83 ILE A C 1
ATOM 647 O O . ILE A 1 83 ? -4.912 -5.650 7.649 1.00 87.25 83 ILE A O 1
ATOM 651 N N . ALA A 1 84 ? -3.658 -6.758 9.157 1.00 89.75 84 ALA A N 1
ATOM 652 C CA . ALA A 1 84 ? -4.303 -6.184 10.329 1.00 89.75 84 ALA A CA 1
ATOM 653 C C . ALA A 1 84 ? -3.723 -4.795 10.623 1.00 89.75 84 ALA A C 1
ATOM 655 O O . ALA A 1 84 ? -2.528 -4.658 10.886 1.00 89.75 84 ALA A O 1
ATOM 656 N N . LEU A 1 85 ? -4.570 -3.764 10.599 1.00 89.69 85 LEU A N 1
ATOM 657 C CA . LEU A 1 85 ? -4.204 -2.395 10.959 1.00 89.69 85 LEU A CA 1
ATOM 658 C C . LEU A 1 85 ? -5.025 -1.935 12.161 1.00 89.69 85 LEU A C 1
ATOM 660 O O . LEU A 1 85 ? -6.254 -2.010 12.161 1.00 89.69 85 LEU A O 1
ATOM 664 N N . GLN A 1 86 ? -4.335 -1.412 13.169 1.00 90.62 86 GLN A N 1
ATOM 665 C CA . GLN A 1 86 ? -4.938 -0.762 14.330 1.00 90.62 86 GLN A CA 1
ATOM 666 C C . GLN A 1 86 ? -4.919 0.766 14.185 1.00 90.62 86 GLN A C 1
ATOM 668 O O . GLN A 1 86 ? -4.243 1.313 13.312 1.00 90.62 86 GLN A O 1
ATOM 673 N N . GLU A 1 87 ? -5.656 1.461 15.055 1.00 91.19 87 GLU A N 1
ATOM 674 C CA . GLU A 1 87 ? -5.555 2.919 15.178 1.00 91.19 87 GLU A CA 1
ATOM 675 C C . GLU A 1 87 ? -4.091 3.318 15.422 1.00 91.19 87 GLU A C 1
ATOM 677 O O . GLU A 1 87 ? -3.448 2.810 16.340 1.00 91.19 87 GLU A O 1
ATOM 682 N N . GLY A 1 88 ? -3.575 4.223 14.592 1.00 89.62 88 GLY A N 1
ATOM 683 C CA . GLY A 1 88 ? -2.189 4.703 14.666 1.00 89.62 88 GLY A CA 1
ATOM 684 C C . GLY A 1 88 ? -1.244 4.055 13.657 1.00 89.62 88 GLY A C 1
ATOM 685 O O . GLY A 1 88 ? -0.197 4.630 13.381 1.00 89.62 88 GLY A O 1
ATOM 686 N N . ALA A 1 89 ? -1.624 2.923 13.059 1.00 92.38 89 ALA A N 1
ATOM 687 C CA . ALA A 1 89 ? -0.742 2.200 12.153 1.00 92.38 89 ALA A CA 1
ATOM 688 C C . ALA A 1 89 ? -0.498 2.949 10.830 1.00 92.38 89 ALA A C 1
ATOM 690 O O . ALA A 1 89 ? -1.379 3.628 10.280 1.00 92.38 89 ALA A O 1
ATOM 691 N N . ILE A 1 90 ? 0.702 2.765 10.285 1.00 92.38 90 ILE A N 1
ATOM 692 C CA . ILE A 1 90 ? 1.138 3.300 9.002 1.00 92.38 90 ILE A CA 1
ATOM 693 C C . ILE A 1 90 ? 1.822 2.192 8.196 1.00 92.38 90 ILE A C 1
ATOM 695 O O . ILE A 1 90 ? 2.774 1.561 8.645 1.00 92.38 90 ILE A O 1
ATOM 699 N N . VAL A 1 91 ? 1.365 1.975 6.964 1.00 90.88 91 VAL A N 1
ATOM 700 C CA . VAL A 1 91 ? 2.013 1.058 6.015 1.00 90.88 91 VAL A CA 1
ATOM 701 C C . VAL A 1 91 ? 2.875 1.860 5.051 1.00 90.88 91 VAL A C 1
ATOM 703 O O . VAL A 1 91 ? 2.379 2.801 4.425 1.00 90.88 91 VAL A O 1
ATOM 706 N N . TYR A 1 92 ? 4.136 1.462 4.898 1.00 89.25 92 TYR A N 1
ATOM 707 C CA . TYR A 1 92 ? 5.117 2.081 4.010 1.00 89.25 92 TYR A CA 1
ATOM 708 C C . TYR A 1 92 ? 5.454 1.158 2.836 1.00 89.25 92 TYR A C 1
ATOM 710 O O . TYR A 1 92 ? 5.941 0.039 3.017 1.00 89.25 92 TYR A O 1
ATOM 718 N N . ILE A 1 93 ? 5.230 1.651 1.616 1.00 87.31 93 ILE A N 1
ATOM 719 C CA . ILE A 1 93 ? 5.455 0.915 0.370 1.00 87.31 93 ILE A CA 1
ATOM 720 C C . ILE A 1 93 ? 6.341 1.766 -0.547 1.00 87.31 93 ILE A C 1
ATOM 722 O O . ILE A 1 93 ? 5.857 2.681 -1.213 1.00 87.31 93 ILE A O 1
ATOM 726 N N . ASN A 1 94 ? 7.638 1.460 -0.609 1.00 83.81 94 ASN A N 1
ATOM 727 C CA . ASN A 1 94 ? 8.555 2.092 -1.561 1.00 83.81 94 ASN A CA 1
ATOM 728 C C . ASN A 1 94 ? 8.554 1.306 -2.879 1.00 83.81 94 ASN A C 1
ATOM 730 O O . ASN A 1 94 ? 9.331 0.371 -3.064 1.00 83.81 94 ASN A O 1
ATOM 734 N N . TYR A 1 95 ? 7.637 1.650 -3.778 1.00 82.62 95 TYR A N 1
ATOM 735 C CA . TYR A 1 95 ? 7.416 0.892 -5.004 1.00 82.62 95 TYR A CA 1
ATOM 736 C C . TYR A 1 95 ? 8.429 1.179 -6.117 1.00 82.62 95 TYR A C 1
ATOM 738 O O . TYR A 1 95 ? 8.607 0.352 -7.010 1.00 82.62 95 TYR A O 1
ATOM 746 N N . ALA A 1 96 ? 9.094 2.339 -6.112 1.00 77.38 96 ALA A N 1
ATOM 747 C CA . ALA A 1 96 ? 10.027 2.687 -7.189 1.00 77.38 96 ALA A CA 1
ATOM 748 C C . ALA A 1 96 ? 11.434 2.100 -7.014 1.00 77.38 96 ALA A C 1
ATOM 750 O O . ALA A 1 96 ? 12.142 1.948 -8.012 1.00 77.38 96 ALA A O 1
ATOM 751 N N . GLU A 1 97 ? 11.859 1.747 -5.795 1.00 72.94 97 GLU A N 1
ATOM 752 C CA . GLU A 1 97 ? 13.125 1.025 -5.586 1.00 72.94 97 GLU A CA 1
ATOM 753 C C . GLU A 1 97 ? 13.029 -0.460 -5.977 1.00 72.94 97 GLU A C 1
ATOM 755 O O . GLU A 1 97 ? 14.036 -1.181 -5.992 1.00 72.94 97 GLU A O 1
ATOM 760 N N . TRP A 1 98 ? 11.840 -0.929 -6.367 1.00 72.38 98 TRP A N 1
ATOM 761 C CA . TRP A 1 98 ? 11.627 -2.286 -6.851 1.00 72.38 98 TRP A CA 1
ATOM 762 C C . TRP A 1 98 ? 12.261 -2.492 -8.221 1.00 72.38 98 TRP A C 1
ATOM 764 O O . TRP A 1 98 ? 11.711 -2.184 -9.278 1.00 72.38 98 TRP A O 1
ATOM 774 N N . THR A 1 99 ? 13.466 -3.046 -8.180 1.00 58.28 99 THR A N 1
ATOM 775 C CA . THR A 1 99 ? 14.292 -3.288 -9.366 1.00 58.28 99 THR A CA 1
ATOM 776 C C . THR A 1 99 ? 14.381 -4.761 -9.743 1.00 58.28 99 THR A C 1
ATOM 778 O O . THR A 1 99 ? 14.759 -5.054 -10.871 1.00 58.28 99 THR A O 1
ATOM 781 N N . ASN A 1 100 ? 14.023 -5.683 -8.841 1.00 53.53 100 ASN A N 1
ATOM 782 C CA . ASN A 1 100 ? 13.874 -7.113 -9.113 1.00 53.53 100 ASN A CA 1
ATOM 783 C C . ASN A 1 100 ? 12.904 -7.717 -8.089 1.00 53.53 100 ASN A C 1
ATOM 785 O O . ASN A 1 100 ? 13.198 -7.665 -6.892 1.00 53.53 100 ASN A O 1
ATOM 789 N N . ALA A 1 101 ? 11.808 -8.331 -8.543 1.00 51.59 101 ALA A N 1
ATOM 790 C CA . ALA A 1 101 ? 11.094 -9.326 -7.751 1.00 51.59 101 ALA A CA 1
ATOM 791 C C . ALA A 1 101 ? 12.119 -10.399 -7.349 1.00 51.59 101 ALA A C 1
ATOM 793 O O . ALA A 1 101 ? 12.600 -11.180 -8.173 1.00 51.59 101 ALA A O 1
ATOM 794 N N . ASN A 1 102 ? 12.608 -10.341 -6.113 1.00 49.66 102 ASN A N 1
ATOM 795 C CA . ASN A 1 102 ? 13.557 -11.334 -5.636 1.00 49.66 102 ASN A CA 1
ATOM 796 C C . ASN A 1 102 ? 12.778 -12.648 -5.386 1.00 49.66 102 ASN A C 1
ATOM 798 O O . ASN A 1 102 ? 11.568 -12.603 -5.171 1.00 49.66 102 ASN A O 1
ATOM 802 N N . PRO A 1 103 ? 13.428 -13.825 -5.396 1.00 50.44 103 PRO A N 1
ATOM 803 C CA . PRO A 1 103 ? 12.730 -15.107 -5.255 1.00 50.44 103 PRO A CA 1
ATOM 804 C C . PRO A 1 103 ? 12.015 -15.324 -3.906 1.00 50.44 103 PRO A C 1
ATOM 806 O O . PRO A 1 103 ? 11.378 -16.357 -3.736 1.00 50.44 103 PRO A O 1
ATOM 809 N N . ASN A 1 104 ? 12.136 -14.398 -2.951 1.00 53.09 104 ASN A N 1
ATOM 810 C CA . ASN A 1 104 ? 11.439 -14.407 -1.664 1.00 53.09 104 ASN A CA 1
ATOM 811 C C . ASN A 1 104 ? 10.241 -13.437 -1.621 1.00 53.09 104 ASN A C 1
ATOM 813 O O . ASN A 1 104 ? 9.702 -13.224 -0.540 1.00 53.09 104 ASN A O 1
ATOM 817 N N . GLY A 1 105 ? 9.848 -12.846 -2.755 1.00 59.69 105 GLY A N 1
ATOM 818 C CA . GLY A 1 105 ? 8.744 -11.890 -2.836 1.00 59.69 105 GLY A CA 1
ATOM 819 C C . GLY A 1 105 ? 9.161 -10.446 -2.549 1.00 59.69 105 GLY A C 1
ATOM 820 O O . GLY A 1 105 ? 10.341 -10.118 -2.358 1.00 59.69 105 GLY A O 1
ATOM 821 N N . MET A 1 106 ? 8.175 -9.558 -2.578 1.00 69.81 106 MET A N 1
ATOM 822 C CA . MET A 1 106 ? 8.337 -8.145 -2.236 1.00 69.81 106 MET A CA 1
ATOM 823 C C . MET A 1 106 ? 7.979 -7.943 -0.756 1.00 69.81 106 MET A C 1
ATOM 825 O O . MET A 1 106 ? 7.236 -8.734 -0.188 1.00 69.81 106 MET A O 1
ATOM 829 N N . TYR A 1 107 ? 8.532 -6.911 -0.124 1.00 72.81 107 TYR A N 1
ATOM 830 C CA . TYR A 1 107 ? 8.274 -6.605 1.282 1.00 72.81 107 TYR A CA 1
ATOM 831 C C . TYR A 1 107 ? 7.644 -5.225 1.392 1.00 72.81 107 TYR A C 1
ATOM 833 O O . TYR A 1 107 ? 8.072 -4.295 0.703 1.00 72.81 107 TYR A O 1
ATOM 841 N N . PHE A 1 108 ? 6.674 -5.079 2.282 1.00 78.19 108 PHE A N 1
ATOM 842 C CA . PHE A 1 108 ? 6.214 -3.775 2.743 1.00 78.19 108 PHE A CA 1
ATOM 843 C C . PHE A 1 108 ? 6.259 -3.736 4.267 1.00 78.19 108 PHE A C 1
ATOM 845 O O . PHE A 1 108 ? 5.950 -4.719 4.946 1.00 78.19 108 PHE A O 1
ATOM 852 N N . GLY A 1 109 ? 6.729 -2.601 4.780 1.00 82.88 109 GLY A N 1
ATOM 853 C CA . GLY A 1 109 ? 6.907 -2.380 6.206 1.00 82.88 109 GLY A CA 1
ATOM 854 C C . GLY A 1 109 ? 5.637 -1.807 6.812 1.00 82.88 109 GLY A C 1
ATOM 855 O O . GLY A 1 109 ? 5.011 -0.915 6.230 1.00 82.88 109 GLY A O 1
ATOM 856 N N . VAL A 1 110 ? 5.278 -2.300 7.989 1.00 83.69 110 VAL A N 1
ATOM 857 C CA . VAL A 1 110 ? 4.187 -1.770 8.798 1.00 83.69 110 VAL A CA 1
ATOM 858 C C . VAL A 1 110 ? 4.772 -1.223 10.091 1.00 83.69 110 VAL A C 1
ATOM 860 O O . VAL A 1 110 ? 5.425 -1.935 10.851 1.00 83.69 110 VAL A O 1
ATOM 863 N N . ASP A 1 111 ? 4.538 0.060 10.309 1.00 88.62 111 ASP A N 1
ATOM 864 C CA . ASP A 1 111 ? 4.725 0.752 11.576 1.00 88.62 111 ASP A CA 1
ATOM 865 C C . ASP A 1 111 ? 3.390 0.649 12.321 1.00 88.62 111 ASP A C 1
ATOM 867 O O . ASP A 1 111 ? 2.387 1.236 11.902 1.00 88.62 111 ASP A O 1
ATOM 871 N N . LEU A 1 112 ? 3.321 -0.209 13.337 1.00 84.69 112 LEU A N 1
ATOM 872 C CA . LEU A 1 112 ? 2.054 -0.562 13.977 1.00 84.69 112 LEU A CA 1
ATOM 873 C C . LEU A 1 112 ? 1.575 0.526 14.937 1.00 84.69 112 LEU A C 1
ATOM 875 O O . LEU A 1 112 ? 0.379 0.552 15.244 1.00 84.69 112 LEU A O 1
ATOM 879 N N . ASP A 1 113 ? 2.468 1.386 15.430 1.00 84.38 113 ASP A N 1
ATOM 880 C CA . ASP A 1 113 ? 2.152 2.429 16.411 1.00 84.38 113 ASP A CA 1
ATOM 881 C C . ASP A 1 113 ? 2.432 3.868 15.937 1.00 84.38 113 ASP A C 1
ATOM 883 O O . ASP A 1 113 ? 2.127 4.826 16.658 1.00 84.38 113 ASP A O 1
ATOM 887 N N . GLY A 1 114 ? 2.918 4.030 14.707 1.00 83.19 114 GLY A N 1
ATOM 888 C CA . GLY A 1 114 ? 3.185 5.316 14.073 1.00 83.19 114 GLY A CA 1
ATOM 889 C C . GLY A 1 114 ? 4.430 6.014 14.625 1.00 83.19 114 GLY A C 1
ATOM 890 O O . GLY A 1 114 ? 4.525 7.246 14.533 1.00 83.19 114 GLY A O 1
ATOM 891 N N . ASP A 1 115 ? 5.358 5.286 15.260 1.00 85.69 115 ASP A N 1
ATOM 892 C CA . ASP A 1 115 ? 6.556 5.864 15.880 1.00 85.69 115 ASP A CA 1
ATOM 893 C C . ASP A 1 115 ? 7.711 6.129 14.891 1.00 85.69 115 ASP A C 1
ATOM 895 O O . ASP A 1 115 ? 8.709 6.780 15.241 1.00 85.69 115 ASP A O 1
ATOM 899 N N . GLY A 1 116 ? 7.544 5.703 13.637 1.00 83.50 116 GLY A N 1
ATOM 900 C CA . GLY A 1 116 ? 8.509 5.816 12.551 1.00 83.50 116 GLY A CA 1
ATOM 901 C C . GLY A 1 116 ? 9.475 4.635 12.437 1.00 83.50 116 GLY A C 1
ATOM 902 O O . GLY A 1 116 ? 10.388 4.697 11.604 1.00 83.50 116 GLY A O 1
ATOM 903 N N . ASN A 1 117 ? 9.320 3.588 13.250 1.00 87.00 117 ASN A N 1
ATOM 904 C CA . ASN A 1 117 ? 10.033 2.322 13.126 1.00 87.00 117 ASN A CA 1
ATOM 905 C C . ASN A 1 117 ? 9.110 1.256 12.526 1.00 87.00 117 ASN A C 1
ATOM 907 O O . ASN A 1 117 ? 7.913 1.223 12.763 1.00 87.00 117 ASN A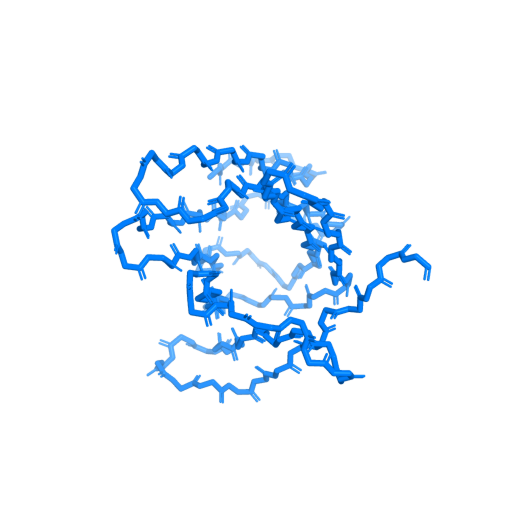 O 1
ATOM 911 N N . ILE A 1 118 ? 9.684 0.359 11.727 1.00 87.00 118 ILE A N 1
ATOM 912 C CA . ILE A 1 118 ? 8.936 -0.773 11.182 1.00 87.00 118 ILE A CA 1
ATOM 913 C C . ILE A 1 118 ? 8.874 -1.874 12.242 1.00 87.00 118 ILE A C 1
ATOM 915 O O . ILE A 1 118 ? 9.918 -2.378 12.669 1.00 87.00 118 ILE A O 1
ATOM 919 N N . ASP A 1 119 ? 7.658 -2.242 12.635 1.00 83.38 119 ASP A N 1
ATOM 920 C CA . ASP A 1 119 ? 7.375 -3.297 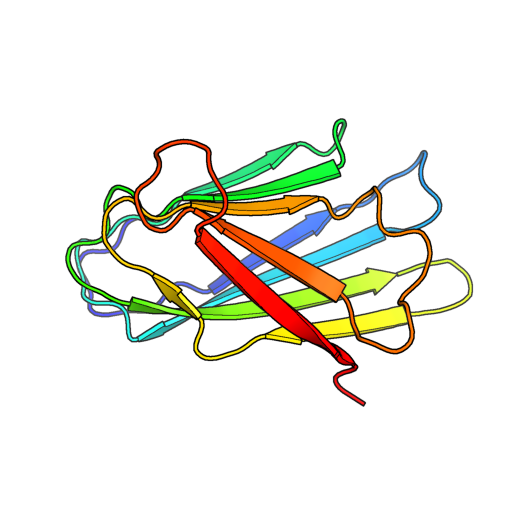13.610 1.00 83.38 119 ASP A CA 1
ATOM 921 C C . ASP A 1 119 ? 7.130 -4.653 12.951 1.00 83.38 119 ASP A C 1
ATOM 923 O O . ASP A 1 119 ? 7.448 -5.692 13.538 1.00 83.38 119 ASP A O 1
ATOM 927 N N . ASP A 1 120 ? 6.559 -4.643 11.743 1.00 81.06 120 ASP A N 1
ATOM 928 C CA . ASP A 1 120 ? 6.197 -5.847 11.000 1.00 81.06 120 ASP A CA 1
ATOM 929 C C . ASP A 1 120 ? 6.535 -5.724 9.510 1.00 81.06 120 ASP A C 1
ATOM 931 O O . ASP A 1 120 ? 6.583 -4.633 8.937 1.00 81.06 120 ASP A O 1
ATOM 935 N N . GLU A 1 121 ? 6.762 -6.866 8.873 1.00 81.56 121 GLU A N 1
ATOM 936 C CA . GLU A 1 121 ? 7.053 -6.965 7.447 1.00 81.56 121 GLU A CA 1
ATOM 937 C C . GLU A 1 121 ? 6.176 -8.044 6.832 1.00 81.56 121 GLU A C 1
ATOM 939 O O . GLU A 1 121 ? 6.169 -9.200 7.257 1.00 81.56 121 GLU A O 1
ATOM 944 N N . TYR A 1 122 ? 5.482 -7.680 5.767 1.00 75.06 122 TYR A N 1
ATOM 945 C CA . TYR A 1 122 ? 4.646 -8.610 5.030 1.00 75.06 122 TYR A CA 1
ATOM 946 C C . TYR A 1 122 ? 5.288 -8.907 3.686 1.00 75.06 122 TYR A C 1
ATOM 948 O O . TYR A 1 122 ? 5.769 -8.006 2.994 1.00 75.06 122 TYR A O 1
ATOM 956 N N . VAL A 1 123 ? 5.272 -10.187 3.326 1.00 71.94 123 VAL A N 1
ATOM 957 C CA . VAL A 1 123 ? 5.706 -10.649 2.012 1.00 71.94 123 VAL A CA 1
ATOM 958 C C . VAL A 1 123 ? 4.514 -10.615 1.067 1.00 71.94 123 VAL A C 1
ATOM 960 O O . VAL A 1 123 ? 3.481 -11.219 1.344 1.00 71.94 123 VAL A O 1
ATOM 963 N N . VAL A 1 124 ? 4.680 -9.928 -0.054 1.00 67.81 124 VAL A N 1
ATOM 964 C CA . VAL A 1 124 ? 3.773 -9.978 -1.201 1.00 67.81 124 VAL A CA 1
ATOM 965 C C . VAL A 1 124 ? 4.229 -11.138 -2.071 1.00 67.81 124 VAL A C 1
ATOM 967 O O . VAL A 1 124 ? 5.372 -11.139 -2.548 1.00 67.81 124 VAL A O 1
ATOM 970 N N . ASP A 1 125 ? 3.356 -12.127 -2.231 1.00 63.75 125 ASP A N 1
ATOM 971 C CA . ASP A 1 125 ? 3.615 -13.284 -3.086 1.00 63.75 125 ASP A CA 1
ATOM 972 C C . ASP A 1 125 ? 3.242 -12.959 -4.539 1.00 63.75 125 ASP A C 1
ATOM 974 O O . ASP A 1 125 ? 2.397 -12.090 -4.796 1.00 63.75 125 ASP A O 1
ATOM 978 N N . ASP A 1 126 ? 3.885 -13.648 -5.481 1.00 62.31 126 ASP A N 1
ATOM 979 C CA . ASP A 1 126 ? 3.433 -13.645 -6.874 1.00 62.31 126 ASP A CA 1
ATOM 980 C C . ASP A 1 126 ? 2.047 -14.298 -6.904 1.00 62.31 126 ASP A C 1
ATOM 982 O O . ASP A 1 126 ? 1.856 -15.403 -6.392 1.00 62.31 126 ASP A O 1
ATOM 986 N N . SER A 1 127 ? 1.059 -13.608 -7.465 1.00 55.75 127 SER A N 1
ATOM 987 C CA . SER A 1 127 ? -0.326 -14.099 -7.495 1.00 55.75 127 SER A CA 1
ATOM 988 C C . SER A 1 127 ? -0.573 -15.218 -8.533 1.00 55.75 127 SER A C 1
ATOM 990 O O . SER A 1 127 ? -1.727 -15.587 -8.773 1.00 55.75 127 SER A O 1
ATOM 992 N N . GLN A 1 128 ? 0.493 -15.780 -9.129 1.00 50.06 128 GLN A N 1
ATOM 993 C CA . GLN A 1 128 ? 0.478 -16.795 -10.200 1.00 50.06 128 GLN A CA 1
ATOM 994 C C . GLN A 1 128 ? 0.770 -18.237 -9.740 1.00 50.06 128 GLN A C 1
ATOM 996 O O . GLN A 1 128 ? 1.855 -18.514 -9.180 1.00 50.06 128 GLN A O 1
#

pLDDT: mean 82.59, std 10.58, range [49.66, 93.62]